Protein AF-Q8EYP1-F1 (afdb_monomer)

Structure (mmCIF, N/CA/C/O backbone):
data_AF-Q8EYP1-F1
#
_entry.id   AF-Q8EYP1-F1
#
loop_
_atom_site.group_PDB
_atom_site.id
_atom_site.type_symbol
_atom_site.label_atom_id
_atom_site.label_alt_id
_atom_site.label_comp_id
_atom_site.label_asym_id
_atom_site.label_entity_id
_atom_site.label_seq_id
_atom_site.pdbx_PDB_ins_code
_atom_site.Cartn_x
_atom_site.Cartn_y
_atom_site.Cartn_z
_atom_site.occupancy
_atom_site.B_iso_or_equiv
_atom_site.auth_seq_id
_atom_site.auth_comp_id
_atom_site.auth_asym_id
_atom_site.auth_atom_id
_atom_site.pdbx_PDB_model_num
ATOM 1 N N . MET A 1 1 ? 24.917 2.253 -11.180 1.00 30.44 1 MET A N 1
ATOM 2 C CA . MET A 1 1 ? 23.602 2.291 -10.505 1.00 30.44 1 MET A CA 1
ATOM 3 C C . MET A 1 1 ? 23.459 3.637 -9.816 1.00 30.44 1 MET A C 1
ATOM 5 O O . MET A 1 1 ? 23.932 3.805 -8.702 1.00 30.44 1 MET A O 1
ATOM 9 N N . THR A 1 2 ? 22.895 4.625 -10.501 1.00 27.09 2 THR A N 1
ATOM 10 C CA . THR A 1 2 ? 22.502 5.894 -9.883 1.00 27.09 2 THR A CA 1
ATOM 11 C C . THR A 1 2 ? 21.067 5.747 -9.391 1.00 27.09 2 THR A C 1
ATOM 13 O O . THR A 1 2 ? 20.162 5.428 -10.157 1.00 27.09 2 THR A O 1
ATOM 16 N N . ALA A 1 3 ? 20.875 5.927 -8.085 1.00 34.72 3 ALA A N 1
ATOM 17 C CA . ALA A 1 3 ? 19.586 5.917 -7.400 1.00 34.72 3 ALA A CA 1
ATOM 18 C C . ALA A 1 3 ? 18.768 7.185 -7.714 1.00 34.72 3 ALA A C 1
ATOM 20 O O . ALA A 1 3 ? 18.387 7.939 -6.825 1.00 34.72 3 ALA A O 1
ATOM 21 N N . THR A 1 4 ? 18.520 7.442 -8.993 1.00 35.28 4 THR A N 1
ATOM 22 C CA . THR A 1 4 ? 17.668 8.534 -9.473 1.00 35.28 4 THR A CA 1
ATOM 23 C C . THR A 1 4 ? 16.667 7.963 -10.469 1.00 35.28 4 THR A C 1
ATOM 25 O O . THR A 1 4 ? 16.665 8.320 -11.643 1.00 35.28 4 THR A O 1
ATOM 28 N N . GLY A 1 5 ? 15.840 7.022 -10.006 1.00 47.75 5 GLY A N 1
ATOM 29 C CA . GLY A 1 5 ? 14.547 6.785 -10.643 1.00 47.75 5 GLY A CA 1
ATOM 30 C C . GLY A 1 5 ? 13.685 8.022 -10.403 1.00 47.75 5 GLY A C 1
ATOM 31 O O . GLY A 1 5 ? 13.709 8.570 -9.302 1.00 47.75 5 GLY A O 1
ATOM 32 N N . ASP A 1 6 ? 13.001 8.517 -11.429 1.00 56.19 6 ASP A N 1
ATOM 33 C CA . ASP A 1 6 ? 12.205 9.742 -11.351 1.00 56.19 6 ASP A CA 1
ATOM 34 C C . ASP A 1 6 ? 11.095 9.597 -10.286 1.00 56.19 6 ASP A C 1
ATOM 36 O O . ASP A 1 6 ? 10.038 9.018 -10.530 1.00 56.19 6 ASP A O 1
ATOM 40 N N . TYR A 1 7 ? 11.341 10.106 -9.072 1.00 66.12 7 TYR A N 1
ATOM 41 C CA . TYR A 1 7 ? 10.410 10.034 -7.937 1.00 66.12 7 TYR A CA 1
ATOM 42 C C . TYR A 1 7 ? 9.120 10.837 -8.164 1.00 66.12 7 TYR A C 1
ATOM 44 O O . TYR A 1 7 ? 8.226 10.797 -7.320 1.00 66.12 7 TYR A O 1
ATOM 52 N N . LYS A 1 8 ? 8.974 11.546 -9.291 1.00 80.69 8 LYS A N 1
ATOM 53 C CA . LYS A 1 8 ? 7.760 12.306 -9.624 1.00 80.69 8 LYS A CA 1
ATOM 54 C C . LYS A 1 8 ? 6.502 11.447 -9.686 1.00 80.69 8 LYS A C 1
ATOM 56 O O . LYS A 1 8 ? 5.420 11.947 -9.396 1.00 80.69 8 LYS A O 1
ATOM 61 N N . THR A 1 9 ? 6.621 10.168 -10.041 1.00 85.75 9 THR A N 1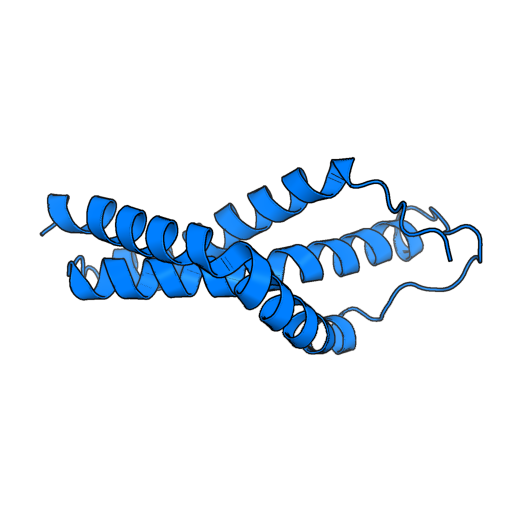
ATOM 62 C CA . THR A 1 9 ? 5.468 9.256 -10.118 1.00 85.75 9 THR A CA 1
ATOM 63 C C . THR A 1 9 ? 5.144 8.592 -8.779 1.00 85.75 9 THR A C 1
ATOM 65 O O . THR A 1 9 ? 4.031 8.102 -8.594 1.00 85.75 9 THR A O 1
ATOM 68 N N . PHE A 1 10 ? 6.055 8.638 -7.799 1.00 88.50 10 PHE A N 1
ATOM 69 C CA . PHE A 1 10 ? 5.856 8.015 -6.487 1.00 88.50 10 PHE A CA 1
ATOM 70 C C . PHE A 1 10 ? 4.624 8.557 -5.740 1.00 88.50 10 PHE A C 1
ATOM 72 O O . PHE A 1 10 ? 3.824 7.742 -5.272 1.00 88.50 10 PHE A O 1
ATOM 79 N N . PRO A 1 11 ? 4.384 9.886 -5.666 1.00 92.00 11 PRO A N 1
ATOM 80 C CA . PRO A 1 11 ? 3.166 10.416 -5.056 1.00 92.00 11 PRO A CA 1
ATOM 81 C C . PRO A 1 11 ? 1.885 9.928 -5.739 1.00 92.00 11 PRO A C 1
ATOM 83 O O . PRO A 1 11 ? 0.890 9.698 -5.057 1.00 92.00 11 PRO A O 1
ATOM 86 N N . ILE A 1 12 ? 1.911 9.725 -7.062 1.00 93.50 12 ILE A N 1
ATOM 87 C CA . ILE A 1 12 ? 0.751 9.250 -7.829 1.00 93.50 12 ILE A CA 1
ATOM 88 C C . ILE A 1 12 ? 0.409 7.817 -7.413 1.00 93.50 12 ILE A C 1
ATOM 90 O O . ILE A 1 12 ? -0.733 7.535 -7.049 1.00 93.50 12 ILE A O 1
ATOM 94 N N . PHE A 1 13 ? 1.395 6.916 -7.400 1.00 94.44 13 PHE A N 1
ATOM 95 C CA . PHE A 1 13 ? 1.167 5.527 -6.994 1.00 94.44 13 PHE A CA 1
ATOM 96 C C . PHE A 1 13 ? 0.805 5.400 -5.518 1.00 94.44 13 PHE A C 1
ATOM 98 O O . PHE A 1 13 ? -0.072 4.609 -5.184 1.00 94.44 13 PHE A O 1
ATOM 105 N N . SER A 1 14 ? 1.414 6.213 -4.653 1.00 93.62 14 SER A N 1
ATOM 106 C CA . SER A 1 14 ? 1.069 6.274 -3.231 1.00 93.62 14 SER A CA 1
ATOM 107 C C . SER A 1 14 ? -0.382 6.714 -3.018 1.00 93.62 14 SER A C 1
ATOM 109 O O . SER A 1 14 ? -1.131 6.065 -2.286 1.00 93.62 14 SER A O 1
ATOM 111 N N . ALA A 1 15 ? -0.833 7.755 -3.727 1.00 95.19 15 ALA A N 1
ATOM 112 C CA . ALA A 1 15 ? -2.216 8.219 -3.663 1.00 95.19 15 ALA A CA 1
ATOM 113 C C . ALA A 1 15 ? -3.205 7.161 -4.181 1.00 95.19 15 ALA A C 1
ATOM 115 O O . ALA A 1 15 ? -4.211 6.880 -3.525 1.00 95.19 15 ALA A O 1
ATOM 116 N N . LEU A 1 16 ? -2.905 6.526 -5.321 1.00 96.94 16 LEU A N 1
ATOM 117 C CA . LEU A 1 16 ? -3.721 5.437 -5.865 1.00 96.94 16 LEU A CA 1
ATOM 118 C C . LEU A 1 16 ? -3.790 4.249 -4.900 1.00 96.94 16 LEU A C 1
ATOM 120 O O . LEU A 1 16 ? -4.858 3.663 -4.714 1.00 96.94 16 LEU A O 1
ATOM 124 N N . ALA A 1 17 ? -2.671 3.886 -4.273 1.00 97.12 17 ALA A N 1
ATOM 125 C CA . ALA A 1 17 ? -2.594 2.788 -3.317 1.00 97.12 17 ALA A CA 1
ATOM 126 C C . ALA A 1 17 ? -3.411 3.089 -2.057 1.00 97.12 17 ALA A C 1
ATOM 128 O O . ALA A 1 17 ? -4.243 2.273 -1.664 1.00 97.12 17 ALA A O 1
ATOM 129 N N . GLY A 1 18 ? -3.253 4.292 -1.499 1.00 96.38 18 GLY A N 1
ATOM 130 C CA . GLY A 1 18 ? -4.043 4.785 -0.373 1.00 96.38 18 GLY A CA 1
ATOM 131 C C . GLY A 1 18 ? -5.542 4.751 -0.658 1.00 96.38 18 GLY A C 1
ATOM 132 O O . GLY A 1 18 ? -6.313 4.202 0.131 1.00 96.38 18 GLY A O 1
ATOM 133 N N . PHE A 1 19 ? -5.962 5.274 -1.812 1.00 97.12 19 PHE A N 1
ATOM 134 C CA . PHE A 1 19 ? -7.367 5.282 -2.212 1.00 97.12 19 PHE A CA 1
ATOM 135 C C . PHE A 1 19 ? -7.924 3.867 -2.411 1.00 97.12 19 PHE A C 1
ATOM 137 O O . PHE A 1 19 ? -8.964 3.530 -1.850 1.00 97.12 19 PHE A O 1
ATOM 144 N N . SER A 1 20 ? -7.229 3.022 -3.177 1.00 97.69 20 SER A N 1
ATOM 145 C CA . SER A 1 20 ? -7.686 1.659 -3.485 1.00 97.69 20 SER A CA 1
ATOM 146 C C . SER A 1 20 ? -7.756 0.766 -2.243 1.00 97.69 20 SER A C 1
ATOM 148 O O . SER A 1 20 ? -8.782 0.117 -2.029 1.00 97.69 20 SER A O 1
ATOM 150 N N . ALA A 1 21 ? -6.730 0.780 -1.384 1.00 97.38 21 ALA A N 1
ATOM 151 C CA . ALA A 1 21 ? -6.738 0.044 -0.120 1.00 97.38 21 ALA A CA 1
ATOM 152 C C . ALA A 1 21 ? -7.880 0.514 0.789 1.00 97.38 21 ALA A C 1
ATOM 154 O O . ALA A 1 21 ? -8.653 -0.309 1.285 1.00 97.38 21 ALA A O 1
ATOM 155 N N . SER A 1 22 ? -8.028 1.835 0.955 1.00 96.38 22 SER A N 1
ATOM 156 C CA . SER A 1 22 ? -9.090 2.423 1.778 1.00 96.38 22 SER A CA 1
ATOM 157 C C . SER A 1 22 ? -10.472 2.048 1.260 1.00 96.38 22 SER A C 1
ATOM 159 O O . SER A 1 22 ? -11.296 1.561 2.027 1.00 96.38 22 SER A O 1
ATOM 161 N N . TYR A 1 23 ? -10.720 2.215 -0.041 1.00 96.25 23 TYR A N 1
ATOM 162 C CA . TYR A 1 23 ? -12.008 1.914 -0.659 1.00 96.25 23 TYR A CA 1
ATOM 163 C C . TYR A 1 23 ? -12.403 0.449 -0.461 1.00 96.25 23 TYR A C 1
ATOM 165 O O . TYR A 1 23 ? -13.509 0.162 -0.001 1.00 96.25 23 TYR A O 1
ATOM 173 N N . VAL A 1 24 ? -11.498 -0.484 -0.773 1.00 96.25 24 VAL A N 1
ATOM 174 C CA . VAL A 1 24 ? -11.773 -1.922 -0.656 1.00 96.25 24 VAL A CA 1
ATOM 175 C C . VAL A 1 24 ? -12.024 -2.296 0.802 1.00 96.25 24 VAL A C 1
ATOM 177 O O . VAL A 1 24 ? -13.050 -2.903 1.114 1.00 96.25 24 VAL A O 1
ATOM 180 N N . ILE A 1 25 ? -11.133 -1.906 1.714 1.00 95.31 25 ILE A N 1
ATOM 181 C CA . ILE A 1 25 ? -11.258 -2.288 3.122 1.00 95.31 25 ILE A CA 1
ATOM 182 C C . ILE A 1 25 ? -12.515 -1.676 3.738 1.00 95.31 25 ILE A C 1
ATOM 184 O O . ILE A 1 25 ? -13.277 -2.380 4.398 1.00 95.31 25 ILE A O 1
ATOM 188 N N . TRP A 1 26 ? -12.788 -0.398 3.485 1.00 93.44 26 TRP A N 1
ATOM 189 C CA . TRP A 1 26 ? -13.949 0.277 4.055 1.00 93.44 26 TRP A CA 1
ATOM 190 C C . TRP A 1 26 ? -15.269 -0.311 3.547 1.00 93.44 26 TRP A C 1
ATOM 192 O O . TRP A 1 26 ? -16.148 -0.656 4.341 1.00 93.44 26 TRP A O 1
ATOM 202 N N . LYS A 1 27 ? -15.387 -0.522 2.232 1.00 93.06 27 LYS A N 1
ATOM 203 C CA . LYS A 1 27 ? -16.588 -1.092 1.608 1.00 93.06 27 LYS A CA 1
ATOM 204 C C . LYS A 1 27 ? -16.927 -2.473 2.168 1.00 93.06 27 LYS A C 1
ATOM 206 O O . LYS A 1 27 ? -18.080 -2.752 2.498 1.00 93.06 27 LYS A O 1
ATOM 211 N N . PHE A 1 28 ? -15.934 -3.354 2.289 1.00 91.31 28 PHE A N 1
ATOM 212 C CA . PHE A 1 28 ? -16.173 -4.735 2.718 1.00 91.31 28 PHE A CA 1
ATOM 213 C C . PHE A 1 28 ? -16.227 -4.906 4.238 1.00 91.31 28 PHE A C 1
ATOM 215 O O . PHE A 1 28 ? -17.034 -5.697 4.727 1.00 91.31 28 PHE A O 1
ATOM 222 N N . PHE A 1 29 ? -15.401 -4.179 4.989 1.00 90.19 29 PHE A N 1
ATOM 223 C CA . PHE A 1 29 ? -15.231 -4.396 6.425 1.00 90.19 29 PHE A CA 1
ATOM 224 C C . PHE A 1 29 ? -15.852 -3.315 7.301 1.00 90.19 29 PHE A C 1
ATOM 226 O O . PHE A 1 29 ? -15.814 -3.473 8.516 1.00 90.19 29 PHE A O 1
ATOM 233 N N . VAL A 1 30 ? -16.431 -2.256 6.745 1.00 86.94 30 VAL A N 1
ATOM 234 C CA . VAL A 1 30 ? -17.224 -1.295 7.519 1.00 86.94 30 VAL A CA 1
ATOM 235 C C . VAL A 1 30 ? -18.646 -1.293 6.986 1.00 86.94 30 VAL A C 1
ATOM 237 O O . VAL A 1 30 ? -19.540 -1.811 7.658 1.00 86.94 30 VAL A O 1
ATOM 240 N N . GLU A 1 31 ? -18.843 -0.842 5.746 1.00 87.25 31 GLU A N 1
ATOM 241 C CA . GLU A 1 31 ? -20.175 -0.649 5.158 1.00 87.25 31 GLU A CA 1
ATOM 242 C C . GLU A 1 31 ? -20.955 -1.956 5.032 1.00 87.25 31 GLU A C 1
ATOM 244 O O . GLU A 1 31 ? -22.057 -2.074 5.562 1.00 87.25 31 GLU A O 1
ATOM 249 N N . LYS A 1 32 ? -20.383 -2.981 4.393 1.00 85.62 32 LYS A N 1
ATOM 250 C CA . LYS A 1 32 ? -21.085 -4.261 4.218 1.00 85.62 32 LYS A CA 1
ATOM 251 C C . LYS A 1 32 ? -21.383 -4.957 5.549 1.00 85.62 32 LYS A C 1
ATOM 253 O O . LYS A 1 32 ? -22.378 -5.663 5.659 1.00 85.62 32 LYS A O 1
ATOM 258 N N . SER A 1 33 ? -20.538 -4.754 6.558 1.00 82.69 33 SER A N 1
ATOM 259 C CA . SER A 1 33 ? -20.741 -5.330 7.890 1.00 82.69 33 SER A CA 1
ATOM 260 C C . SER A 1 33 ? -21.658 -4.511 8.801 1.00 82.69 33 SER A C 1
ATOM 262 O O . SER A 1 33 ? -21.988 -4.999 9.877 1.00 82.69 33 SER A O 1
ATOM 264 N N . GLN A 1 34 ? -22.018 -3.279 8.405 1.00 83.56 34 GLN A N 1
ATOM 265 C CA . GLN A 1 34 ? -22.770 -2.310 9.219 1.00 83.56 34 GLN A CA 1
ATOM 266 C C . GLN A 1 34 ? -22.198 -2.138 10.639 1.00 83.56 34 GLN A C 1
ATOM 268 O O . GLN A 1 34 ? -22.919 -1.888 11.600 1.00 83.56 34 GLN A O 1
ATOM 273 N N . ASN A 1 35 ? -20.882 -2.303 10.785 1.00 82.06 35 ASN A N 1
ATOM 274 C CA . ASN A 1 35 ? -20.209 -2.313 12.074 1.00 82.06 35 ASN A CA 1
ATOM 275 C C . ASN A 1 35 ? -19.194 -1.175 12.119 1.00 82.06 35 ASN A C 1
ATOM 277 O O . ASN A 1 35 ? -18.096 -1.272 11.568 1.00 82.06 35 ASN A O 1
ATOM 281 N N . TYR A 1 36 ? -19.593 -0.110 12.805 1.00 87.75 36 TYR A N 1
ATOM 282 C CA . TYR A 1 36 ? -18.832 1.124 12.947 1.00 87.75 36 TYR A CA 1
ATOM 283 C C . TYR A 1 36 ? -18.092 1.201 14.287 1.00 87.75 36 TYR A C 1
ATOM 285 O O . TYR A 1 36 ? -17.774 2.288 14.742 1.00 87.75 36 TYR A O 1
ATOM 293 N N . GLY A 1 37 ? -17.793 0.066 14.929 1.00 91.44 37 GLY A N 1
ATOM 294 C CA . GLY A 1 37 ? -17.094 0.066 16.213 1.00 91.44 37 GLY A CA 1
ATOM 295 C C . GLY A 1 37 ? -15.739 0.782 16.151 1.00 91.44 37 GLY A C 1
ATOM 296 O O . GLY A 1 37 ? -14.915 0.512 15.277 1.00 91.44 37 GLY A O 1
ATOM 297 N N . VAL A 1 38 ? -15.474 1.653 17.124 1.00 92.81 38 VAL A N 1
ATOM 298 C CA . VAL A 1 38 ? -14.267 2.499 17.171 1.00 92.81 38 VAL A CA 1
ATOM 299 C C . VAL A 1 38 ? -12.963 1.690 17.130 1.00 92.81 38 VAL A C 1
ATOM 301 O O . VAL A 1 38 ? -12.065 1.994 16.345 1.00 92.81 38 VAL A O 1
ATOM 304 N N . THR A 1 39 ? -12.861 0.616 17.919 1.00 92.75 39 THR A N 1
ATOM 305 C CA . THR A 1 39 ? -11.683 -0.273 17.927 1.00 92.75 39 THR A CA 1
ATOM 306 C C . THR A 1 39 ? -11.440 -0.910 16.561 1.00 92.75 39 THR A C 1
ATOM 308 O O . THR A 1 39 ? -10.301 -1.040 16.115 1.00 92.75 39 THR A O 1
ATOM 311 N N . ARG A 1 40 ? -12.524 -1.268 15.866 1.00 91.81 40 ARG A N 1
ATOM 312 C CA . ARG A 1 40 ? -12.468 -1.811 14.509 1.00 91.81 40 ARG A CA 1
ATOM 313 C C . ARG A 1 40 ? -12.011 -0.740 13.523 1.00 91.81 40 ARG A C 1
ATOM 315 O O . ARG A 1 40 ? -11.171 -1.040 12.686 1.00 91.81 40 ARG A O 1
ATOM 322 N N . GLY A 1 41 ? -12.494 0.495 13.652 1.00 94.38 41 GLY A N 1
ATOM 323 C CA . GLY A 1 41 ? -12.033 1.633 12.856 1.00 94.38 41 GLY A CA 1
ATOM 324 C C . GLY A 1 41 ? -10.528 1.857 12.971 1.00 94.38 41 GLY A C 1
ATOM 325 O O . GLY A 1 41 ? -9.846 1.921 11.952 1.00 94.38 41 GLY A O 1
ATOM 326 N N . ILE A 1 42 ? -9.999 1.887 14.198 1.00 96.12 42 ILE A N 1
ATOM 327 C CA . ILE A 1 42 ? -8.555 1.999 14.465 1.00 96.12 42 ILE A CA 1
ATOM 328 C C . ILE A 1 42 ? -7.784 0.870 13.777 1.00 96.12 42 ILE A C 1
ATOM 330 O O . ILE A 1 42 ? -6.840 1.124 13.028 1.00 96.12 42 ILE A O 1
ATOM 334 N N . PHE A 1 43 ? -8.201 -0.377 14.008 1.00 96.81 43 PHE A N 1
ATOM 335 C CA . PHE A 1 43 ? -7.539 -1.547 13.442 1.00 96.81 43 PHE A CA 1
ATOM 336 C C . PHE A 1 43 ? -7.551 -1.529 11.908 1.00 96.81 43 PHE A C 1
ATOM 338 O O . PHE A 1 43 ? -6.510 -1.698 11.278 1.00 96.81 43 PHE A O 1
ATOM 345 N N . LEU A 1 44 ? -8.708 -1.266 11.294 1.00 96.50 44 LEU A N 1
ATOM 346 C CA . LEU A 1 44 ? -8.831 -1.192 9.839 1.00 96.50 44 LEU A CA 1
ATOM 347 C C . LEU A 1 44 ? -8.020 -0.030 9.258 1.00 96.50 44 LEU A C 1
ATOM 349 O O . LEU A 1 44 ? -7.427 -0.197 8.200 1.00 96.50 44 LEU A O 1
ATOM 353 N N . GLY A 1 45 ? -7.921 1.103 9.958 1.00 96.88 45 GLY A N 1
ATOM 354 C CA . GLY A 1 45 ? -7.053 2.217 9.574 1.00 96.88 45 GLY A CA 1
ATOM 355 C C . GLY A 1 45 ? -5.574 1.823 9.487 1.00 96.88 45 GLY A C 1
ATOM 356 O O . GLY A 1 45 ? -4.898 2.155 8.516 1.00 96.88 45 GLY A O 1
ATOM 357 N N . ILE A 1 46 ? -5.083 1.041 10.452 1.00 97.31 46 ILE A N 1
ATOM 358 C CA . ILE A 1 46 ? -3.719 0.485 10.433 1.00 97.31 46 ILE A CA 1
ATOM 359 C C . ILE A 1 46 ? -3.545 -0.488 9.258 1.00 97.31 46 ILE A C 1
ATOM 361 O O . ILE A 1 46 ? -2.568 -0.402 8.513 1.00 97.31 46 ILE A O 1
ATOM 365 N N . VAL A 1 47 ? -4.508 -1.391 9.056 1.00 97.06 47 VAL A N 1
ATOM 366 C CA . VAL A 1 47 ? -4.481 -2.377 7.962 1.00 97.06 47 VAL A CA 1
ATOM 367 C C . VAL A 1 47 ? -4.475 -1.692 6.589 1.00 97.06 47 VAL A C 1
ATOM 369 O O . VAL A 1 47 ? -3.720 -2.103 5.707 1.00 97.06 47 VAL A O 1
ATOM 372 N N . ILE A 1 48 ? -5.253 -0.617 6.420 1.00 97.56 48 ILE A N 1
ATOM 373 C CA . ILE A 1 48 ? -5.266 0.212 5.207 1.00 97.56 48 ILE A CA 1
ATOM 374 C C . ILE A 1 48 ? -3.868 0.749 4.908 1.00 97.56 48 ILE A C 1
ATOM 376 O O . ILE A 1 48 ? -3.410 0.635 3.771 1.00 97.56 48 ILE A O 1
ATOM 380 N N . VAL A 1 49 ? -3.168 1.294 5.905 1.00 97.12 49 VAL A N 1
ATOM 381 C CA . VAL A 1 49 ? -1.811 1.829 5.724 1.00 97.12 49 VAL A CA 1
ATOM 382 C C . VAL A 1 49 ? -0.845 0.726 5.301 1.00 97.12 49 VAL A C 1
ATOM 384 O O . VAL A 1 49 ? -0.155 0.881 4.297 1.00 97.12 49 VAL A O 1
ATOM 387 N N . ILE A 1 50 ? -0.837 -0.415 5.996 1.00 96.94 50 ILE A N 1
ATOM 388 C CA . ILE A 1 50 ? 0.046 -1.547 5.664 1.00 96.94 50 ILE A CA 1
ATOM 389 C C . ILE A 1 50 ? -0.168 -2.001 4.213 1.00 96.94 50 ILE A C 1
ATOM 391 O O . ILE A 1 50 ? 0.795 -2.140 3.455 1.00 96.94 50 ILE A O 1
ATOM 395 N N . ILE A 1 51 ? -1.426 -2.177 3.800 1.00 97.12 51 ILE A N 1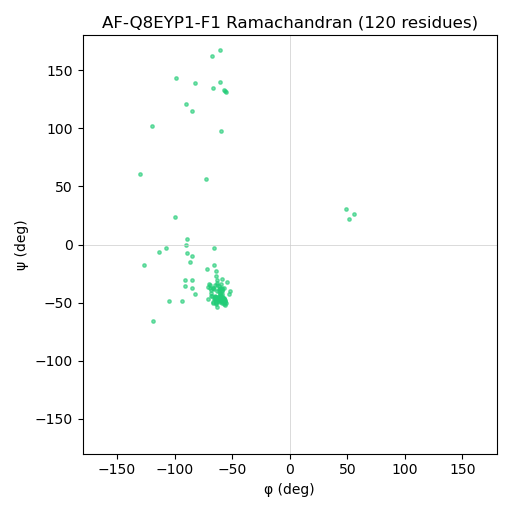
ATOM 396 C CA . ILE A 1 51 ? -1.759 -2.590 2.431 1.00 97.12 51 ILE A CA 1
ATOM 397 C C . ILE A 1 51 ? -1.383 -1.503 1.418 1.00 97.12 51 ILE A C 1
ATOM 399 O O . ILE A 1 51 ? -0.872 -1.821 0.347 1.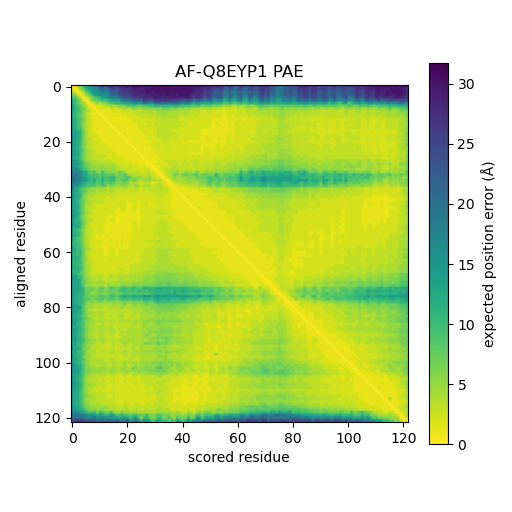00 97.12 51 ILE A O 1
ATOM 403 N N . SER A 1 52 ? -1.561 -0.224 1.752 1.00 97.31 52 SER A N 1
ATOM 404 C CA . SER A 1 52 ? -1.195 0.890 0.867 1.00 97.31 52 SER A CA 1
ATOM 405 C C . SER A 1 52 ? 0.307 0.938 0.588 1.00 97.31 52 SER A C 1
ATOM 407 O O . SER A 1 52 ? 0.708 1.156 -0.554 1.00 97.31 52 SER A O 1
ATOM 409 N N . HIS A 1 53 ? 1.156 0.681 1.591 1.00 95.31 53 HIS A N 1
ATOM 410 C CA . HIS A 1 53 ? 2.606 0.604 1.381 1.00 95.31 53 HIS A CA 1
ATOM 411 C C . HIS A 1 53 ? 2.960 -0.516 0.390 1.00 95.31 53 HIS A C 1
ATOM 413 O O . HIS A 1 53 ? 3.737 -0.297 -0.538 1.00 95.31 53 HIS A O 1
ATOM 419 N N . HIS A 1 54 ? 2.332 -1.685 0.529 1.00 96.19 54 HIS A N 1
ATOM 420 C CA . HIS A 1 54 ? 2.529 -2.804 -0.389 1.00 96.19 54 HIS A CA 1
ATOM 421 C C . HIS A 1 54 ? 2.060 -2.492 -1.814 1.00 96.19 54 HIS A C 1
ATOM 423 O O . HIS A 1 54 ? 2.809 -2.668 -2.778 1.00 96.19 54 HIS A O 1
ATOM 429 N N . LEU A 1 55 ? 0.839 -1.967 -1.951 1.00 97.06 55 LEU A N 1
ATOM 430 C CA . LEU A 1 55 ? 0.263 -1.612 -3.246 1.00 97.06 55 LEU A CA 1
ATOM 431 C C . LEU A 1 55 ? 1.048 -0.507 -3.955 1.00 97.06 55 LEU A C 1
ATOM 43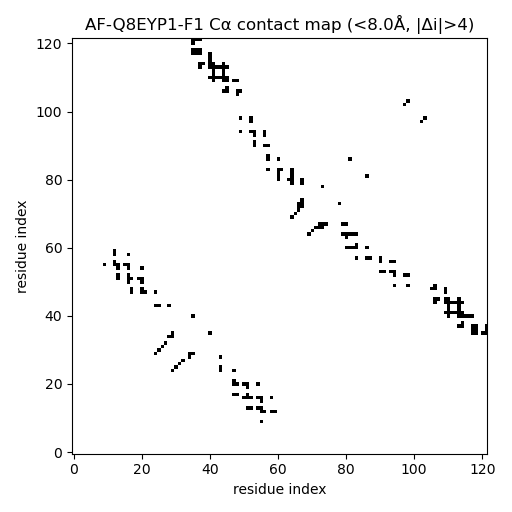3 O O . LEU A 1 55 ? 1.157 -0.552 -5.174 1.00 97.06 55 LEU A O 1
ATOM 437 N N . THR A 1 56 ? 1.643 0.440 -3.224 1.00 95.50 56 THR A N 1
ATOM 438 C CA . THR A 1 56 ? 2.455 1.516 -3.819 1.00 95.50 56 THR A CA 1
ATOM 439 C C . THR A 1 56 ? 3.599 0.940 -4.650 1.00 95.50 56 THR A C 1
ATOM 441 O O . THR A 1 56 ? 3.748 1.274 -5.824 1.00 95.50 56 THR A O 1
ATOM 444 N N . PHE A 1 57 ? 4.384 0.027 -4.072 1.00 93.88 57 PHE A N 1
ATOM 445 C CA . PHE A 1 57 ? 5.482 -0.624 -4.790 1.00 93.88 57 PHE A CA 1
ATOM 446 C C . PHE A 1 57 ? 4.978 -1.576 -5.874 1.00 93.88 57 PHE A C 1
ATOM 448 O O . PHE A 1 57 ? 5.591 -1.689 -6.934 1.00 93.88 57 PHE A O 1
ATOM 455 N N . TYR A 1 58 ? 3.848 -2.243 -5.639 1.00 95.62 58 TYR A N 1
ATOM 456 C CA . TYR A 1 58 ? 3.263 -3.120 -6.644 1.00 95.62 58 TYR A CA 1
ATOM 457 C C . TYR A 1 58 ? 2.789 -2.348 -7.885 1.00 95.62 58 TYR A C 1
ATOM 459 O O . TYR A 1 58 ? 3.013 -2.789 -9.011 1.00 95.62 58 TYR A O 1
ATOM 467 N N . TYR A 1 59 ? 2.219 -1.153 -7.710 1.00 95.50 59 TYR A N 1
ATOM 468 C CA . TYR A 1 59 ? 1.821 -0.281 -8.815 1.00 95.50 59 TYR A CA 1
ATOM 469 C C . TYR A 1 59 ? 3.005 0.186 -9.657 1.00 95.50 59 TYR A C 1
ATOM 471 O O . TYR A 1 59 ? 2.869 0.232 -10.876 1.00 95.50 59 TYR A O 1
ATOM 479 N N . PHE A 1 60 ? 4.178 0.416 -9.060 1.00 92.88 60 PHE A N 1
ATOM 480 C CA . PHE A 1 60 ? 5.403 0.649 -9.833 1.00 92.88 60 PHE A CA 1
ATOM 481 C C . PHE A 1 60 ? 5.742 -0.525 -10.757 1.00 92.88 60 PHE A C 1
ATOM 483 O O . PHE A 1 60 ? 6.071 -0.312 -11.921 1.00 92.88 60 PHE A O 1
ATOM 490 N N . ILE A 1 61 ? 5.640 -1.763 -10.262 1.00 93.50 61 ILE A N 1
ATOM 491 C CA . ILE A 1 61 ? 5.918 -2.960 -11.068 1.00 93.50 61 ILE A CA 1
ATOM 492 C C . ILE A 1 61 ? 4.906 -3.088 -12.203 1.00 93.50 61 ILE A C 1
ATOM 494 O O . ILE A 1 61 ? 5.295 -3.336 -13.346 1.00 93.50 61 ILE A O 1
ATOM 498 N N . LEU A 1 62 ? 3.616 -2.907 -11.912 1.00 94.94 62 LEU A N 1
ATOM 499 C CA . LEU A 1 62 ? 2.576 -2.955 -12.937 1.00 94.94 62 LEU A CA 1
ATOM 500 C C . LEU A 1 62 ? 2.794 -1.879 -13.998 1.00 94.94 62 LEU A C 1
ATOM 502 O O . LEU A 1 62 ? 2.735 -2.180 -15.186 1.00 94.94 62 LEU A O 1
ATOM 506 N N . PHE A 1 63 ? 3.095 -0.653 -13.578 1.00 93.25 63 PHE A N 1
ATOM 507 C CA . PHE A 1 63 ? 3.322 0.457 -14.490 1.00 93.25 63 PHE A CA 1
ATOM 508 C C . PHE A 1 63 ? 4.544 0.224 -15.382 1.00 93.25 63 PHE A C 1
ATOM 510 O O . PHE A 1 63 ? 4.421 0.336 -16.596 1.00 93.25 63 PHE A O 1
ATOM 517 N N . ALA A 1 64 ? 5.671 -0.222 -14.820 1.00 91.94 64 ALA A N 1
ATOM 518 C CA . ALA A 1 64 ? 6.855 -0.568 -15.607 1.00 91.94 64 ALA A CA 1
ATOM 519 C C . ALA A 1 64 ? 6.563 -1.680 -16.633 1.00 91.94 64 ALA A C 1
ATOM 521 O O . ALA A 1 64 ? 7.044 -1.638 -17.764 1.00 91.94 64 ALA A O 1
ATOM 522 N N . ASN A 1 65 ? 5.739 -2.670 -16.270 1.00 94.06 65 ASN A N 1
ATOM 523 C CA . ASN A 1 65 ? 5.306 -3.709 -17.205 1.00 94.06 65 ASN A CA 1
ATOM 524 C C . ASN A 1 65 ? 4.380 -3.157 -18.301 1.00 94.06 65 ASN A C 1
ATOM 526 O O . ASN A 1 65 ? 4.514 -3.560 -19.453 1.00 94.06 65 ASN A O 1
ATOM 530 N N . ILE A 1 66 ? 3.471 -2.233 -17.982 1.00 94.19 66 ILE A N 1
ATOM 531 C C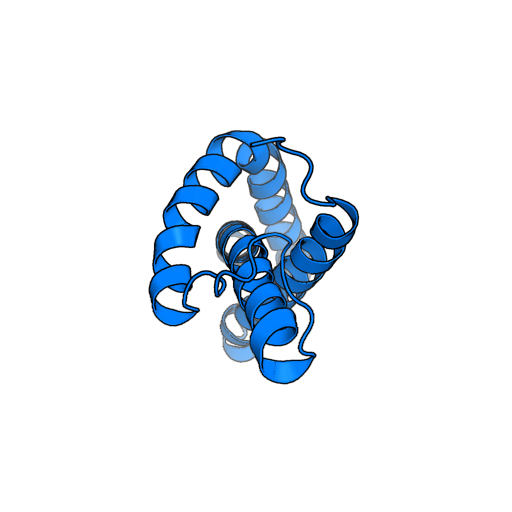A . ILE A 1 66 ? 2.629 -1.555 -18.981 1.00 94.19 66 ILE A CA 1
ATOM 532 C C . ILE A 1 66 ? 3.503 -0.752 -19.952 1.00 94.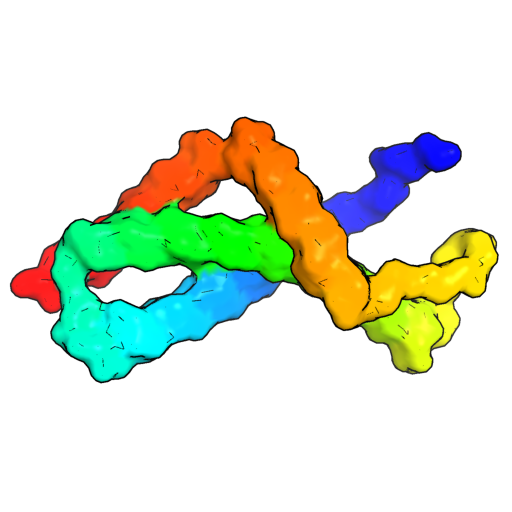19 66 ILE A C 1
ATOM 534 O O . ILE A 1 66 ? 3.339 -0.877 -21.165 1.00 94.19 66 ILE A O 1
ATOM 538 N N . GLU A 1 67 ? 4.464 0.017 -19.438 1.00 93.06 67 GLU A N 1
ATOM 539 C CA . GLU A 1 67 ? 5.423 0.763 -20.255 1.00 93.06 67 GLU A CA 1
ATOM 540 C C . GLU A 1 67 ? 6.173 -0.161 -21.221 1.00 93.06 67 GLU A C 1
ATOM 542 O O . GLU A 1 67 ? 6.168 0.076 -22.430 1.00 93.06 67 GLU A O 1
ATOM 547 N N . TYR A 1 68 ? 6.736 -1.261 -20.713 1.00 93.12 68 TYR A N 1
ATOM 548 C CA . TYR A 1 68 ? 7.559 -2.174 -21.506 1.00 93.12 68 TYR A CA 1
ATOM 549 C C . TYR A 1 68 ? 6.758 -3.003 -22.520 1.00 93.12 68 TYR A C 1
ATOM 551 O O . TYR A 1 68 ? 7.165 -3.121 -23.677 1.00 93.12 68 TYR A O 1
ATOM 559 N N . TRP A 1 69 ? 5.640 -3.605 -22.103 1.00 94.31 69 TRP A N 1
ATOM 560 C CA . TRP A 1 69 ? 4.902 -4.578 -22.919 1.00 94.31 69 TRP A CA 1
ATOM 561 C C . TRP A 1 69 ? 3.811 -3.958 -23.790 1.00 94.31 69 TRP A C 1
ATOM 563 O O . TRP A 1 69 ? 3.528 -4.494 -24.857 1.00 94.31 69 TRP A O 1
ATOM 573 N N . ILE A 1 70 ? 3.193 -2.858 -23.349 1.00 95.88 70 ILE A N 1
ATOM 574 C CA . ILE A 1 70 ? 2.036 -2.256 -24.031 1.00 95.88 70 ILE A CA 1
ATOM 575 C C . ILE A 1 70 ? 2.452 -0.989 -24.774 1.00 95.88 70 ILE A C 1
ATOM 577 O O . ILE A 1 70 ? 2.129 -0.829 -25.947 1.00 95.88 70 ILE A O 1
ATOM 581 N N . LEU A 1 71 ? 3.182 -0.095 -24.104 1.00 94.44 71 LEU A N 1
ATOM 582 C CA . LEU A 1 71 ? 3.559 1.205 -24.671 1.00 94.44 71 LEU A CA 1
ATOM 583 C C . LEU A 1 71 ? 4.884 1.167 -25.444 1.00 94.44 71 LEU A C 1
ATOM 585 O O . LEU A 1 71 ? 5.242 2.151 -26.087 1.00 94.44 71 LEU A O 1
ATOM 589 N N . ASN A 1 72 ? 5.602 0.039 -25.399 1.00 92.94 72 ASN A N 1
ATOM 590 C CA . ASN A 1 72 ? 6.917 -0.150 -26.016 1.00 92.94 72 ASN A CA 1
ATOM 591 C C . ASN A 1 72 ? 7.966 0.891 -25.555 1.00 92.94 72 ASN A C 1
ATOM 593 O O . ASN A 1 72 ? 8.922 1.184 -26.273 1.00 92.94 72 ASN A O 1
ATOM 597 N N . ILE A 1 73 ? 7.795 1.440 -24.350 1.00 90.38 73 ILE A N 1
ATOM 598 C CA . ILE A 1 73 ? 8.740 2.343 -23.692 1.00 90.38 73 ILE A CA 1
ATOM 599 C C . ILE A 1 73 ? 9.774 1.469 -22.980 1.00 90.38 73 ILE A C 1
ATOM 601 O O . ILE A 1 73 ? 9.446 0.699 -22.077 1.00 90.38 73 ILE A O 1
ATOM 605 N N . ARG A 1 74 ? 11.033 1.540 -23.422 1.00 86.56 74 ARG A N 1
ATOM 606 C CA . ARG A 1 74 ? 12.117 0.682 -22.925 1.00 86.56 74 ARG A CA 1
ATOM 607 C C . ARG A 1 74 ? 12.960 1.412 -21.887 1.00 86.56 74 ARG A C 1
ATOM 609 O O . ARG A 1 74 ? 13.223 2.607 -22.014 1.00 86.56 74 ARG A O 1
ATOM 616 N N . ASN A 1 75 ? 13.416 0.675 -20.878 1.00 82.69 75 ASN A N 1
ATOM 617 C CA . ASN A 1 75 ? 14.492 1.143 -20.011 1.00 82.69 75 ASN A CA 1
ATOM 618 C C . ASN A 1 75 ? 15.814 1.221 -20.810 1.00 82.69 75 ASN A C 1
ATOM 620 O O . ASN A 1 75 ? 15.926 0.595 -21.867 1.00 82.69 75 ASN A O 1
ATOM 624 N N . PRO A 1 76 ? 16.829 1.957 -20.320 1.00 85.19 76 PRO A N 1
ATOM 625 C CA . PRO A 1 76 ? 18.101 2.128 -21.029 1.00 85.19 76 PRO A CA 1
ATOM 626 C C . PRO A 1 76 ? 18.790 0.812 -21.415 1.00 85.19 76 PRO A C 1
ATOM 628 O O . PRO A 1 76 ? 19.413 0.731 -22.468 1.00 85.19 76 PRO A O 1
ATOM 631 N N . ASP A 1 77 ? 18.623 -0.225 -20.591 1.00 86.50 77 ASP A N 1
ATOM 632 C CA . ASP A 1 77 ? 19.240 -1.541 -20.789 1.00 86.50 77 ASP A CA 1
ATOM 633 C C . ASP A 1 77 ? 18.374 -2.507 -21.622 1.00 86.50 77 ASP A C 1
ATOM 635 O O . ASP A 1 77 ? 18.750 -3.658 -21.837 1.00 86.50 77 ASP A O 1
ATOM 639 N N . ASN A 1 78 ? 17.191 -2.067 -22.065 1.00 88.12 78 ASN A N 1
ATOM 640 C CA . ASN A 1 78 ? 16.175 -2.860 -22.768 1.00 88.12 78 ASN A CA 1
ATOM 641 C C . ASN A 1 78 ? 15.785 -4.188 -22.070 1.00 88.12 78 ASN A C 1
ATOM 643 O O . ASN A 1 78 ? 15.256 -5.115 -22.693 1.00 88.12 78 ASN A O 1
ATOM 647 N N . MET A 1 79 ? 16.027 -4.289 -20.763 1.00 89.62 79 MET A N 1
ATOM 648 C CA . MET A 1 79 ? 15.710 -5.466 -19.963 1.00 89.62 79 MET A CA 1
ATOM 649 C C . MET A 1 79 ? 14.237 -5.460 -19.546 1.00 89.62 79 MET A C 1
ATOM 651 O O . MET A 1 79 ? 13.731 -4.410 -19.134 1.00 89.62 79 MET A O 1
ATOM 655 N N . PRO A 1 80 ? 13.550 -6.615 -19.589 1.00 90.50 80 PRO A N 1
ATOM 656 C CA . PRO A 1 80 ? 12.180 -6.705 -19.111 1.00 90.50 80 PRO A CA 1
ATOM 657 C C . PRO A 1 80 ? 12.098 -6.348 -17.614 1.00 90.50 80 PRO A C 1
ATOM 659 O O . PRO A 1 80 ? 12.969 -6.757 -16.839 1.00 90.50 80 PRO A O 1
ATOM 662 N N . PRO A 1 81 ? 11.058 -5.607 -17.187 1.00 92.19 81 PRO A N 1
ATOM 663 C CA . PRO A 1 81 ? 10.798 -5.342 -15.778 1.00 92.19 81 PRO A CA 1
ATOM 664 C C . PRO A 1 81 ? 10.557 -6.626 -14.980 1.00 92.19 81 PRO A C 1
ATOM 666 O O . PRO A 1 81 ? 10.304 -7.698 -15.535 1.00 92.19 81 PRO A O 1
ATOM 669 N N . LEU A 1 82 ? 10.567 -6.500 -13.649 1.00 92.25 82 LEU A N 1
ATOM 670 C CA . LEU A 1 82 ? 10.228 -7.609 -12.762 1.00 92.25 82 LEU A CA 1
ATOM 671 C C . LEU A 1 82 ? 8.842 -8.168 -13.118 1.00 92.25 82 LEU A C 1
ATOM 673 O O . LEU A 1 82 ? 7.877 -7.414 -13.262 1.00 92.25 82 LEU A O 1
ATOM 677 N N . ASN A 1 83 ? 8.750 -9.491 -13.246 1.00 93.62 83 ASN A N 1
ATOM 678 C CA . ASN A 1 83 ? 7.488 -10.167 -13.525 1.00 93.62 83 ASN A CA 1
ATOM 679 C C . ASN A 1 83 ? 6.440 -9.800 -12.447 1.00 93.62 83 ASN A C 1
ATOM 681 O O . ASN A 1 83 ? 6.757 -9.892 -11.261 1.00 93.62 83 ASN A O 1
ATOM 685 N N . PRO A 1 84 ? 5.200 -9.418 -12.808 1.00 93.75 84 PRO A N 1
ATOM 686 C CA . PRO A 1 84 ? 4.196 -8.999 -11.827 1.00 93.75 84 PRO A CA 1
ATOM 687 C C . PRO A 1 84 ? 3.862 -10.055 -10.764 1.00 93.75 84 PRO A C 1
ATOM 689 O O . PRO A 1 84 ? 3.687 -9.713 -9.598 1.00 93.75 84 PRO A O 1
ATOM 692 N N . PHE A 1 85 ? 3.824 -11.340 -11.127 1.00 93.81 85 PHE A N 1
ATOM 693 C CA . PHE A 1 85 ? 3.480 -12.412 -10.190 1.00 93.81 85 PHE A CA 1
ATOM 694 C C . PHE A 1 85 ? 4.558 -12.613 -9.127 1.00 93.81 85 PHE A C 1
ATOM 696 O O . PHE A 1 85 ? 4.237 -12.731 -7.948 1.00 93.81 85 PHE A O 1
ATOM 703 N N . SER A 1 86 ? 5.837 -12.615 -9.516 1.00 92.44 86 SER A N 1
ATOM 704 C CA . SER A 1 86 ? 6.929 -12.650 -8.534 1.00 92.44 86 SER A CA 1
ATOM 705 C C . SER A 1 86 ? 7.050 -11.318 -7.790 1.00 92.44 86 SER A C 1
ATOM 707 O O . SER A 1 86 ? 7.289 -11.297 -6.582 1.00 92.44 86 SER A O 1
ATOM 709 N N . GLY A 1 87 ? 6.809 -10.213 -8.495 1.00 91.38 87 GLY A N 1
ATOM 710 C CA . GLY A 1 87 ? 6.792 -8.852 -7.979 1.00 91.38 87 GLY A CA 1
ATOM 711 C C . GLY A 1 87 ? 5.879 -8.677 -6.776 1.00 91.38 87 GLY A C 1
ATOM 712 O O . GLY A 1 87 ? 6.309 -8.075 -5.796 1.00 91.38 87 GLY A O 1
ATOM 713 N N . LEU A 1 88 ? 4.683 -9.277 -6.803 1.00 92.25 88 LEU A N 1
ATOM 714 C CA . LEU A 1 88 ? 3.731 -9.273 -5.687 1.00 92.25 88 LEU A CA 1
ATOM 715 C C . LEU A 1 88 ? 4.374 -9.726 -4.365 1.00 92.25 88 LEU A C 1
ATOM 717 O O . LEU A 1 88 ? 4.129 -9.144 -3.315 1.00 92.25 88 LEU A O 1
ATOM 721 N N . PHE A 1 89 ? 5.244 -10.734 -4.402 1.00 92.06 89 PHE A N 1
ATOM 722 C CA . PHE A 1 89 ? 5.915 -11.222 -3.198 1.00 92.06 89 PHE A CA 1
ATOM 723 C C . PHE A 1 89 ? 7.129 -10.368 -2.839 1.00 92.06 89 PHE A C 1
ATOM 725 O O . PHE A 1 89 ? 7.301 -10.007 -1.674 1.00 92.06 89 PHE A O 1
ATOM 732 N N . VAL A 1 90 ? 7.934 -9.988 -3.835 1.00 91.62 90 VAL A N 1
ATOM 733 C CA . VAL A 1 90 ? 9.162 -9.197 -3.642 1.00 91.62 90 VAL A CA 1
ATOM 734 C C . VAL A 1 90 ? 8.869 -7.852 -2.974 1.00 91.62 90 VAL A C 1
ATOM 736 O O . VAL A 1 90 ? 9.598 -7.440 -2.068 1.00 91.62 90 VAL A O 1
ATOM 739 N N . VAL A 1 91 ? 7.769 -7.187 -3.344 1.00 93.81 91 VAL A N 1
ATOM 740 C CA . VAL A 1 91 ? 7.405 -5.890 -2.754 1.00 93.81 91 VAL A CA 1
ATOM 741 C C . VAL A 1 91 ? 7.058 -5.973 -1.268 1.00 93.81 91 VAL A C 1
ATOM 743 O O . VAL A 1 91 ? 7.124 -4.957 -0.577 1.00 93.81 91 VAL A O 1
ATOM 746 N N . SER A 1 92 ? 6.767 -7.161 -0.729 1.00 93.00 92 SER A N 1
ATOM 747 C CA . SER A 1 92 ? 6.554 -7.353 0.713 1.00 93.00 92 SER A CA 1
ATOM 748 C C . SER A 1 92 ? 7.794 -6.976 1.519 1.00 93.00 92 SER A C 1
ATOM 750 O O . SER A 1 92 ? 7.681 -6.333 2.558 1.00 93.00 92 SER A O 1
ATOM 752 N N . ILE A 1 93 ? 8.989 -7.288 1.014 1.00 91.44 93 ILE A N 1
ATOM 753 C CA . ILE A 1 93 ? 10.246 -6.926 1.682 1.00 91.44 93 ILE A CA 1
ATOM 754 C C . ILE A 1 93 ? 10.423 -5.402 1.669 1.00 91.44 93 ILE A C 1
ATOM 756 O O . ILE A 1 93 ? 10.727 -4.802 2.698 1.00 91.44 93 ILE A O 1
ATOM 760 N N . GLY A 1 94 ? 10.158 -4.759 0.527 1.00 88.50 94 GLY A N 1
ATOM 761 C CA . GLY A 1 94 ? 10.170 -3.295 0.416 1.00 88.50 94 GLY A CA 1
ATOM 762 C C . GLY A 1 94 ? 9.139 -2.622 1.329 1.00 88.50 94 GLY A C 1
ATOM 763 O O . GLY A 1 94 ? 9.416 -1.586 1.929 1.00 88.50 94 GLY A O 1
ATOM 764 N N . THR A 1 95 ? 7.980 -3.257 1.508 1.00 93.50 95 THR A N 1
ATOM 765 C CA . THR A 1 95 ? 6.922 -2.813 2.426 1.00 93.50 95 THR A CA 1
ATOM 766 C C . THR A 1 95 ? 7.412 -2.806 3.869 1.00 93.50 95 THR A C 1
ATOM 768 O O . THR A 1 95 ? 7.210 -1.815 4.563 1.00 93.50 95 THR A O 1
ATOM 771 N N . LEU A 1 96 ? 8.095 -3.866 4.317 1.00 93.50 96 LEU A N 1
ATOM 772 C CA . LEU A 1 96 ? 8.643 -3.942 5.676 1.00 93.50 96 LEU A CA 1
ATOM 773 C C . LEU A 1 96 ? 9.628 -2.802 5.944 1.00 93.50 96 LEU A C 1
ATOM 775 O O . LEU A 1 96 ? 9.494 -2.095 6.940 1.00 93.50 96 LEU A O 1
ATOM 779 N N . TRP A 1 97 ? 10.561 -2.566 5.019 1.00 92.75 97 TRP A N 1
ATOM 780 C CA . TRP A 1 97 ? 11.493 -1.441 5.123 1.00 92.75 97 TRP A CA 1
ATOM 781 C C . TRP A 1 97 ? 10.769 -0.097 5.144 1.00 92.75 97 TRP A C 1
ATOM 783 O O . TRP A 1 97 ? 11.048 0.754 5.985 1.00 92.75 97 TRP A O 1
ATOM 793 N N . SER A 1 98 ? 9.791 0.081 4.260 1.00 91.50 98 SER A N 1
ATOM 794 C CA . SER A 1 98 ? 8.989 1.298 4.202 1.00 91.50 98 SER A CA 1
ATOM 795 C C . SER A 1 98 ? 8.213 1.546 5.501 1.00 91.50 98 SER A C 1
ATOM 797 O O . SER A 1 98 ? 8.142 2.682 5.963 1.00 91.50 98 SER A O 1
ATOM 799 N N . LEU A 1 99 ? 7.682 0.503 6.140 1.00 94.00 99 LEU A N 1
ATOM 800 C CA . LEU A 1 99 ? 6.996 0.615 7.426 1.00 94.00 99 LEU A CA 1
ATOM 801 C C . LEU A 1 99 ? 7.959 0.947 8.572 1.00 94.00 99 LEU A C 1
ATOM 803 O O . LEU A 1 99 ? 7.611 1.752 9.430 1.00 94.00 99 LEU A O 1
ATOM 807 N N . ILE A 1 100 ? 9.178 0.405 8.574 1.00 93.44 100 ILE A N 1
ATOM 808 C CA . ILE A 1 100 ? 10.195 0.761 9.576 1.00 93.44 100 ILE A CA 1
ATOM 809 C C . ILE A 1 100 ? 10.553 2.252 9.475 1.00 93.44 100 ILE A C 1
ATOM 811 O O . ILE A 1 100 ? 10.576 2.952 10.485 1.00 93.44 100 ILE A O 1
ATOM 815 N N . PHE A 1 101 ? 10.790 2.757 8.261 1.00 91.69 101 PHE A N 1
ATOM 816 C CA . PHE A 1 101 ? 11.271 4.129 8.063 1.00 91.69 101 PHE A CA 1
ATOM 817 C C . PHE A 1 101 ? 10.172 5.194 8.031 1.00 91.69 101 PHE A C 1
ATOM 819 O O . PHE A 1 101 ? 10.422 6.327 8.437 1.00 91.69 101 PHE A O 1
ATOM 826 N N . TYR A 1 102 ? 8.970 4.856 7.562 1.00 88.94 102 TYR A N 1
ATOM 827 C CA . TYR A 1 102 ? 7.878 5.815 7.340 1.00 88.94 102 TYR A CA 1
ATOM 828 C C . TYR A 1 102 ? 6.569 5.425 8.039 1.00 88.94 102 TYR A C 1
ATOM 830 O O . TYR A 1 102 ? 5.702 6.274 8.251 1.00 88.94 102 TYR A O 1
ATOM 838 N N . GLY A 1 103 ? 6.430 4.160 8.447 1.00 89.81 103 GLY A N 1
ATOM 839 C CA . GLY A 1 103 ? 5.235 3.641 9.116 1.00 89.81 103 GLY A CA 1
ATOM 840 C C . GLY A 1 103 ? 4.966 4.278 10.476 1.00 89.81 103 GLY A C 1
ATOM 841 O O . GLY A 1 103 ? 3.815 4.380 10.883 1.00 89.81 103 GLY A O 1
ATOM 842 N N . TRP A 1 104 ? 5.990 4.772 11.171 1.00 92.19 104 TRP A N 1
ATOM 843 C CA . TRP A 1 104 ? 5.824 5.404 12.484 1.00 92.19 104 TRP A CA 1
ATOM 844 C C . TRP A 1 104 ? 4.979 6.689 12.447 1.00 92.19 104 TRP A C 1
ATOM 846 O O . TRP A 1 104 ? 4.384 7.028 13.463 1.00 92.19 104 TRP A O 1
ATOM 856 N N . ILE A 1 105 ? 4.872 7.371 11.297 1.00 93.06 105 ILE A N 1
ATOM 857 C CA . ILE A 1 105 ? 3.917 8.476 11.096 1.00 93.06 105 ILE A CA 1
ATOM 858 C C . ILE A 1 105 ? 2.620 7.957 10.477 1.00 93.06 105 ILE A C 1
ATOM 860 O O . ILE A 1 105 ? 1.527 8.290 10.938 1.00 93.06 105 ILE A O 1
ATOM 864 N N . THR A 1 106 ? 2.719 7.157 9.413 1.00 94.25 106 THR A N 1
ATOM 865 C CA . THR A 1 106 ? 1.537 6.789 8.627 1.00 94.25 106 THR A CA 1
ATOM 866 C C . THR A 1 106 ? 0.607 5.847 9.387 1.00 94.25 106 THR A C 1
ATOM 868 O O . THR A 1 106 ? -0.605 5.998 9.268 1.00 94.25 106 THR A O 1
ATOM 871 N N . LEU A 1 107 ? 1.126 4.941 10.226 1.00 96.12 107 LEU A N 1
ATOM 872 C CA . LEU A 1 107 ? 0.313 4.017 11.027 1.00 96.12 107 LEU A CA 1
ATOM 873 C C . LEU A 1 107 ? -0.520 4.753 12.094 1.00 96.12 107 LEU A C 1
ATOM 875 O O . LEU A 1 107 ? -1.732 4.522 12.122 1.00 96.12 107 LEU A O 1
ATOM 879 N N . PRO A 1 108 ? 0.034 5.669 12.925 1.00 97.06 108 PRO A N 1
ATOM 880 C CA . PRO A 1 108 ? -0.785 6.484 13.826 1.00 97.06 108 PRO A CA 1
ATOM 881 C C . PRO A 1 108 ? -1.823 7.343 13.107 1.00 97.06 108 PRO A C 1
ATOM 883 O O . PRO A 1 108 ? -2.954 7.445 13.578 1.00 97.06 108 PRO A O 1
ATOM 886 N N . ILE A 1 109 ? -1.476 7.930 11.955 1.00 95.88 109 ILE A N 1
ATOM 887 C CA . ILE A 1 109 ? -2.438 8.708 11.165 1.00 95.88 109 ILE A CA 1
ATOM 888 C C . ILE A 1 109 ? -3.568 7.805 10.663 1.00 95.88 109 ILE A C 1
ATOM 890 O O . ILE A 1 109 ? -4.734 8.157 10.816 1.00 95.88 109 ILE A O 1
ATOM 894 N N . GLY A 1 110 ? -3.253 6.623 10.127 1.00 95.94 110 GLY A N 1
ATOM 895 C CA . GLY A 1 110 ? -4.259 5.650 9.698 1.00 95.94 110 GLY A CA 1
ATOM 896 C C . GLY A 1 110 ? -5.189 5.241 10.838 1.00 95.94 110 GLY A C 1
ATOM 897 O O . GLY A 1 110 ? -6.409 5.277 10.680 1.00 95.94 110 GLY A O 1
ATOM 898 N N . ALA A 1 111 ? -4.627 4.933 12.009 1.00 97.00 111 ALA A N 1
ATOM 899 C CA . ALA A 1 111 ? -5.382 4.633 13.224 1.00 97.00 111 ALA A CA 1
ATOM 900 C C . ALA A 1 111 ? -6.323 5.782 13.624 1.00 97.00 111 ALA A C 1
ATOM 902 O O . ALA A 1 111 ? -7.503 5.553 13.897 1.00 97.00 111 ALA A O 1
ATOM 903 N N . PHE A 1 112 ? -5.818 7.018 13.624 1.00 96.88 112 PHE A N 1
ATOM 904 C CA . PHE A 1 112 ? -6.590 8.211 13.966 1.00 96.88 112 PHE A CA 1
ATOM 905 C C . PHE A 1 112 ? -7.719 8.481 12.966 1.00 96.88 112 PHE A C 1
ATOM 907 O O . PHE A 1 112 ? -8.848 8.749 13.367 1.00 96.88 112 PHE A O 1
ATOM 914 N N . VAL A 1 113 ? -7.447 8.372 11.667 1.00 94.75 113 VAL A N 1
ATOM 915 C CA . VAL A 1 113 ? -8.455 8.554 10.615 1.00 94.75 113 VAL A CA 1
ATOM 916 C C . VAL A 1 113 ? -9.541 7.483 10.729 1.00 94.75 113 VAL A C 1
ATOM 918 O O . VAL A 1 113 ? -10.729 7.804 10.714 1.00 94.75 113 VAL A O 1
ATOM 921 N N . GLY A 1 114 ? -9.157 6.220 10.924 1.00 94.38 114 GLY A N 1
ATOM 922 C CA . GLY A 1 114 ? -10.102 5.125 11.135 1.00 94.38 114 GLY A CA 1
ATOM 923 C C . GLY A 1 114 ? -10.977 5.331 12.375 1.00 94.38 114 GLY A C 1
ATOM 924 O O . GLY A 1 114 ? -12.195 5.146 12.314 1.00 94.38 114 GLY A O 1
ATOM 925 N N . TRP A 1 115 ? -10.383 5.785 13.483 1.00 95.56 115 TRP A N 1
ATOM 926 C CA . TRP A 1 115 ? -11.113 6.212 14.681 1.00 95.56 115 TRP A CA 1
ATOM 927 C C . TRP A 1 115 ? -12.099 7.344 14.377 1.00 95.56 115 TRP A C 1
ATOM 929 O O . TRP A 1 115 ? -13.271 7.255 14.738 1.00 95.56 115 TRP A O 1
ATOM 939 N N . PHE A 1 116 ? -11.649 8.391 13.685 1.00 94.00 116 PHE A N 1
ATOM 940 C CA . PHE A 1 116 ? -12.448 9.580 13.403 1.00 94.00 116 PHE A CA 1
ATOM 941 C C . PHE A 1 116 ? -13.708 9.227 12.608 1.00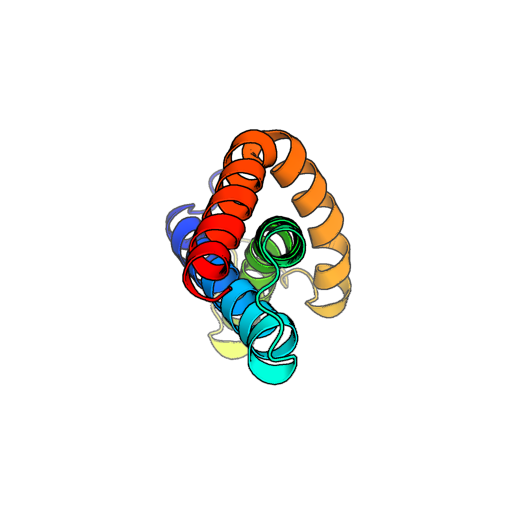 94.00 116 PHE A C 1
ATOM 943 O O . PHE A 1 116 ? -14.81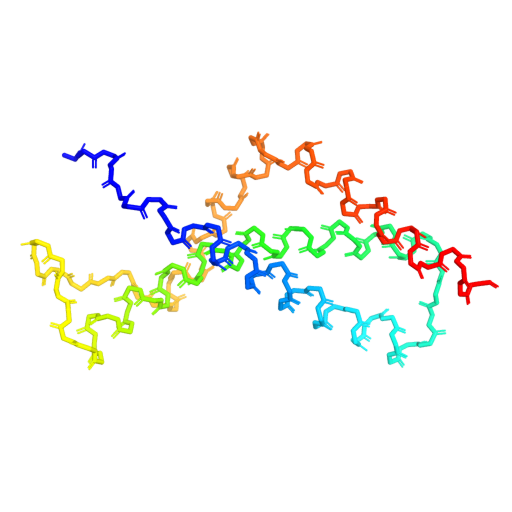2 9.589 13.005 1.00 94.00 116 PHE A O 1
ATOM 950 N N . PHE A 1 117 ? -13.568 8.452 11.531 1.00 90.75 117 PHE A N 1
ATOM 951 C CA . PHE A 1 117 ? -14.699 8.080 10.678 1.00 90.75 117 PHE A CA 1
ATOM 952 C C . PHE A 1 117 ? -15.670 7.075 11.315 1.00 90.75 117 PHE A C 1
ATOM 954 O O . PHE A 1 117 ? -16.824 6.996 10.893 1.00 90.75 117 PHE A O 1
ATOM 961 N N . THR A 1 118 ? -15.240 6.318 12.325 1.00 90.94 118 THR A N 1
ATOM 962 C CA . THR A 1 118 ? -16.111 5.371 13.043 1.00 90.94 118 THR A CA 1
ATOM 963 C C . THR A 1 118 ? -16.804 5.995 14.254 1.00 90.94 118 THR A C 1
ATOM 965 O O . THR A 1 118 ? -17.980 5.725 14.494 1.00 90.94 118 THR A O 1
ATOM 968 N N . LYS A 1 119 ? -16.134 6.908 14.967 1.00 87.00 119 LYS A N 1
ATOM 969 C CA . LYS A 1 119 ? -16.650 7.545 16.189 1.00 87.00 119 LYS A CA 1
ATOM 970 C C . LYS A 1 119 ? -17.987 8.265 16.005 1.00 87.00 119 LYS A C 1
ATOM 972 O O . LYS A 1 119 ? -18.810 8.217 16.905 1.00 87.00 119 LYS A O 1
ATOM 977 N N . TYR A 1 120 ? -18.212 8.926 14.871 1.00 77.25 120 TYR A N 1
ATOM 978 C CA . TYR A 1 120 ? -19.449 9.689 14.623 1.00 77.25 120 TYR A CA 1
ATOM 979 C C . TYR A 1 120 ? -20.573 8.862 13.977 1.00 77.25 120 TYR A C 1
ATOM 981 O O . TYR A 1 120 ? -21.604 9.408 13.590 1.00 77.25 120 TYR A O 1
ATOM 989 N N . LYS A 1 121 ? -20.358 7.554 13.809 1.00 74.00 121 LYS A N 1
ATOM 990 C CA . LYS A 1 121 ? -21.314 6.591 13.241 1.00 74.00 121 LYS A CA 1
ATOM 991 C C . LYS A 1 121 ? -21.797 5.558 14.269 1.00 74.00 121 LYS A C 1
ATOM 993 O O . LYS A 1 121 ? -22.657 4.752 13.922 1.00 74.00 121 LYS A O 1
ATOM 998 N N . THR A 1 122 ? -21.214 5.566 15.470 1.00 57.53 122 THR A N 1
ATOM 999 C CA . THR A 1 122 ? -21.599 4.726 16.617 1.00 57.53 122 THR A CA 1
ATOM 1000 C C . THR A 1 122 ? -22.477 5.540 17.552 1.00 57.53 122 THR A C 1
ATOM 1002 O O . THR A 1 122 ? -23.443 4.960 18.087 1.00 57.53 122 THR A O 1
#

Organism: Leptospira interrogans serogroup Icterohaemorrhagiae serovar Lai (strain 56601) (NCBI:txid189518)

pLDDT: mean 89.38, std 13.12, range [27.09, 97.69]

Foldseek 3Di:
DDPCDPCPCLVVLLVVLLVVLCVVLCVVPPVVVVDLDLVSLLVSLLVSLLRSQLSSQLVVQVVQQCCVPPVVNADPVNDRGDDSVVSSVVSNVVSVVCCVVPVVVSSVVSSVRSNVVSVVSD

Radius of gyration: 16.92 Å; Cα contacts (8 Å, |Δi|>4): 126; chains: 1; bounding box: 46×25×44 Å

Mean predicted aligned error: 5.18 Å

Secondary structure (DSSP, 8-state):
------GGGHHHHHHHHHHHHHHHHHIIIIITTT---HHHHHHHHHHHHHHHHHHHHHHHHHHHHHHHHTS----TT-PPPPPHHHHHHHHHHHHHHHHHHHHHHHHHHHHHHHHHHHHTT-

Sequence (122 aa):
MTATGDYKTFPIFSALAGFSASYVIWKFFVEKSQNYGVTRGIFLGIVIVIISHHLTFYYFILFANIEYWILNIRNPDNMPPLNPFSGLFVVSIGTLWSLIFYGWITLPIGAFVGWFFTKYKT

Solvent-accessible surface area (backbone atoms only — not comparable to full-atom values): 6460 Å² total; per-residue (Å²): 138,79,97,69,72,78,62,81,55,50,63,56,35,40,50,51,16,43,50,51,33,40,52,55,50,41,49,59,66,28,62,72,60,73,48,40,49,43,72,57,21,23,52,50,17,34,51,28,41,58,47,12,49,32,40,22,53,40,46,52,40,51,49,48,40,44,33,45,76,73,68,67,48,69,55,98,82,66,62,82,61,69,56,60,77,63,37,62,60,57,28,49,61,55,25,53,54,46,38,71,77,49,29,78,59,48,35,58,51,23,22,49,52,21,27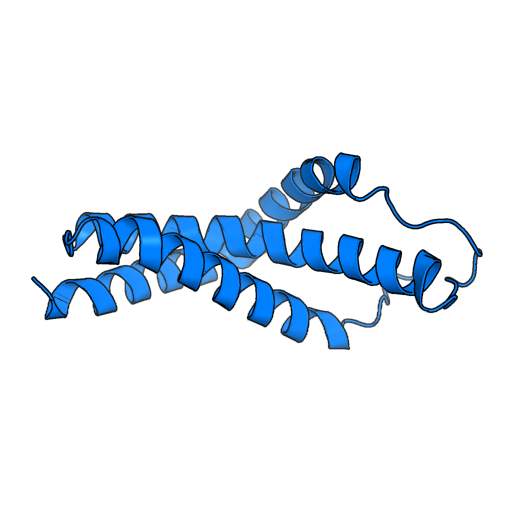,57,70,12,56,84,68,104

Nearest PDB structures (foldseek):
  5ws4-assembly1_B  TM=3.727E-01  e=2.133E+00  Acinetobacter baumannii
  7w78-assembly1_B  TM=3.254E-01  e=2.879E+00  Corynebacterium diphtheriae NCTC 13129
  6qc3-assembly1_AK  TM=4.701E-01  e=9.559E+00  Ovis aries